Protein AF-A0A8J7AAC5-F1 (afdb_monomer_lite)

Radius of gyration: 17.21 Å; chains: 1; bounding box: 39×23×52 Å

Structure (mmCIF, N/CA/C/O backbone):
data_AF-A0A8J7AAC5-F1
#
_entry.id   AF-A0A8J7AAC5-F1
#
loop_
_atom_site.group_PDB
_atom_site.id
_atom_site.type_symbol
_atom_site.label_atom_id
_atom_site.label_alt_id
_atom_site.label_comp_id
_atom_site.label_asym_id
_atom_site.label_entity_id
_atom_site.label_seq_id
_atom_site.pdbx_PDB_ins_code
_atom_site.Cartn_x
_atom_site.Cartn_y
_atom_site.Cartn_z
_atom_site.occupancy
_atom_site.B_iso_or_equiv
_atom_site.auth_seq_id
_atom_site.auth_comp_id
_atom_site.auth_asym_id
_atom_site.auth_atom_id
_atom_site.pdbx_PDB_model_num
ATOM 1 N N . MET A 1 1 ? -6.650 1.865 26.394 1.00 72.94 1 MET A N 1
ATOM 2 C CA . MET A 1 1 ? -6.448 1.028 25.189 1.00 72.94 1 MET A CA 1
ATOM 3 C C . MET A 1 1 ? -5.475 -0.089 25.522 1.00 72.94 1 MET A C 1
ATOM 5 O O . MET A 1 1 ? -4.459 0.211 26.142 1.00 72.94 1 MET A O 1
ATOM 9 N N . ASN A 1 2 ? -5.806 -1.345 25.215 1.00 87.25 2 ASN A N 1
ATOM 10 C CA . ASN A 1 2 ? -5.017 -2.492 25.674 1.00 87.25 2 ASN A CA 1
ATOM 11 C C . ASN A 1 2 ? -3.668 -2.610 24.933 1.00 87.25 2 ASN A C 1
ATOM 13 O O . ASN A 1 2 ? -3.498 -2.073 23.837 1.00 87.25 2 ASN A O 1
ATOM 17 N N . LEU A 1 3 ? -2.702 -3.297 25.551 1.00 92.62 3 LEU A N 1
ATOM 18 C CA . LEU A 1 3 ? -1.351 -3.484 25.002 1.00 92.62 3 LEU A CA 1
ATOM 19 C C . LEU A 1 3 ? -1.383 -4.143 23.614 1.00 92.62 3 LEU A C 1
ATOM 21 O O . LEU A 1 3 ? -0.688 -3.710 22.701 1.00 92.62 3 LEU A O 1
ATOM 25 N N . TRP A 1 4 ? -2.259 -5.135 23.442 1.00 93.75 4 TRP A N 1
ATOM 26 C CA . TRP A 1 4 ? -2.417 -5.880 22.196 1.00 93.75 4 TRP A CA 1
ATOM 27 C C . TRP A 1 4 ? -2.869 -5.011 21.022 1.00 93.75 4 TRP A C 1
ATOM 29 O O . TRP A 1 4 ? -2.310 -5.129 19.940 1.00 93.75 4 TRP A O 1
ATOM 39 N N . PHE A 1 5 ? -3.843 -4.116 21.213 1.00 96.12 5 PHE A N 1
ATOM 40 C CA . PHE A 1 5 ? -4.237 -3.175 20.163 1.00 96.12 5 PHE A CA 1
ATOM 41 C C . PHE A 1 5 ? -3.076 -2.259 19.782 1.00 96.12 5 PHE A C 1
ATOM 43 O O . PHE A 1 5 ? -2.830 -2.059 18.598 1.00 96.12 5 PHE A O 1
ATOM 50 N N . ARG A 1 6 ? -2.339 -1.729 20.771 1.00 96.25 6 ARG A N 1
ATOM 51 C CA . ARG A 1 6 ? -1.196 -0.846 20.500 1.00 96.25 6 ARG A CA 1
ATOM 52 C C . ARG A 1 6 ? -0.125 -1.551 19.676 1.00 96.25 6 ARG A C 1
ATOM 54 O O . ARG A 1 6 ? 0.385 -0.935 18.753 1.00 96.25 6 ARG A O 1
ATOM 61 N N . LEU A 1 7 ? 0.177 -2.819 19.965 1.00 97.75 7 LEU A N 1
ATOM 62 C CA . LEU A 1 7 ? 1.128 -3.613 19.181 1.00 97.75 7 LEU A CA 1
ATOM 63 C C . LEU A 1 7 ? 0.712 -3.678 17.706 1.00 97.75 7 LEU A C 1
ATOM 65 O O . LEU A 1 7 ? 1.496 -3.314 16.832 1.00 97.75 7 LEU A O 1
ATOM 69 N N . TRP A 1 8 ? -0.531 -4.078 17.430 1.00 97.94 8 TRP A N 1
ATOM 70 C CA . TRP A 1 8 ? -1.037 -4.160 16.056 1.00 97.94 8 TRP A CA 1
ATOM 71 C C . TRP A 1 8 ? -1.109 -2.798 15.366 1.00 97.94 8 TRP A C 1
ATOM 73 O O . TRP A 1 8 ? -0.822 -2.681 14.178 1.00 97.94 8 TRP A O 1
ATOM 83 N N . TRP A 1 9 ? -1.464 -1.754 16.109 1.00 98.25 9 TRP A N 1
ATOM 84 C CA . TRP A 1 9 ? -1.503 -0.397 15.585 1.00 98.25 9 TRP A CA 1
ATOM 85 C C . TRP A 1 9 ? -0.103 0.129 15.239 1.00 98.25 9 TRP A C 1
ATOM 87 O O . TRP A 1 9 ? 0.087 0.647 14.143 1.00 98.25 9 TRP A O 1
ATOM 97 N N . TYR A 1 10 ? 0.895 -0.056 16.112 1.00 98.31 10 TYR A N 1
ATOM 98 C CA . TYR A 1 10 ? 2.284 0.312 15.814 1.00 98.31 10 TYR A CA 1
ATOM 99 C C . TYR A 1 10 ? 2.814 -0.448 14.603 1.00 98.31 10 TYR A C 1
ATOM 101 O O . TYR A 1 10 ? 3.475 0.152 13.761 1.00 98.31 10 TYR A O 1
ATOM 109 N N . TRP A 1 11 ? 2.482 -1.736 14.480 1.00 98.56 11 TRP A N 1
ATOM 110 C CA . TRP A 1 11 ? 2.797 -2.512 13.284 1.00 98.56 11 TRP A CA 1
ATOM 111 C C . TRP A 1 11 ? 2.227 -1.838 12.031 1.00 98.56 11 TRP A C 1
ATOM 113 O O . TRP A 1 11 ? 2.974 -1.576 11.092 1.00 98.56 11 TRP A O 1
ATOM 123 N N . LEU A 1 12 ? 0.930 -1.509 12.014 1.00 98.50 12 LEU A N 1
ATOM 124 C CA . LEU A 1 12 ? 0.297 -0.840 10.870 1.00 98.50 12 LEU A CA 1
ATOM 125 C C . LEU A 1 12 ? 0.955 0.499 10.535 1.00 98.50 12 LEU A C 1
ATOM 127 O O . LEU A 1 12 ? 1.171 0.793 9.360 1.00 98.50 12 LEU A O 1
ATOM 131 N N . VAL A 1 13 ? 1.305 1.293 11.548 1.00 98.56 13 VAL A N 1
ATOM 132 C CA . VAL A 1 13 ? 2.020 2.561 11.353 1.00 98.56 13 VAL A CA 1
ATOM 133 C C . VAL A 1 13 ? 3.390 2.316 10.723 1.00 98.56 13 VAL A C 1
ATOM 135 O O . VAL A 1 13 ? 3.708 2.953 9.723 1.00 98.56 13 VAL A O 1
ATOM 138 N N . ILE A 1 14 ? 4.177 1.370 11.246 1.00 98.56 14 ILE A N 1
ATOM 139 C CA . ILE A 1 14 ? 5.508 1.035 10.715 1.00 98.56 14 ILE A CA 1
ATOM 140 C C . ILE A 1 14 ? 5.410 0.571 9.260 1.00 98.56 14 ILE A C 1
ATOM 142 O O . ILE A 1 14 ? 6.150 1.070 8.414 1.00 98.56 14 ILE A O 1
ATOM 146 N N . VAL A 1 15 ? 4.477 -0.333 8.953 1.00 98.31 15 VAL A N 1
ATOM 147 C CA . VAL A 1 15 ? 4.266 -0.832 7.586 1.00 98.31 15 VAL A CA 1
ATOM 148 C C . VAL A 1 15 ? 3.864 0.305 6.652 1.00 98.31 15 VAL A C 1
ATOM 150 O O . VAL A 1 15 ? 4.444 0.445 5.578 1.00 98.31 15 VAL A O 1
ATOM 153 N N . THR A 1 16 ? 2.935 1.166 7.068 1.00 98.56 16 THR A N 1
ATOM 154 C CA . THR A 1 16 ? 2.482 2.289 6.233 1.00 98.56 16 THR A CA 1
ATOM 155 C C . THR A 1 16 ? 3.598 3.316 6.020 1.00 98.56 16 THR A C 1
ATOM 157 O O . THR A 1 16 ? 3.779 3.795 4.904 1.00 98.56 16 THR A O 1
ATOM 160 N N . CYS A 1 17 ? 4.412 3.605 7.040 1.00 98.44 17 CYS A N 1
ATOM 161 C CA . CYS A 1 17 ? 5.618 4.423 6.889 1.00 98.44 17 CYS A CA 1
ATOM 162 C C . CYS A 1 17 ? 6.628 3.782 5.926 1.00 98.44 17 CYS A C 1
ATOM 164 O O . CYS A 1 17 ? 7.199 4.484 5.093 1.00 98.44 17 CYS A O 1
ATOM 166 N N . GLY A 1 18 ? 6.819 2.462 5.997 1.00 98.25 18 GLY A N 1
ATOM 167 C CA . GLY A 1 18 ? 7.657 1.714 5.060 1.00 98.25 18 GLY A CA 1
ATOM 168 C C . GLY A 1 18 ? 7.173 1.846 3.615 1.00 98.25 18 GLY A C 1
ATOM 169 O O . GLY A 1 18 ? 7.974 2.139 2.730 1.00 98.25 18 GLY A O 1
ATOM 170 N N . VAL A 1 19 ? 5.860 1.732 3.382 1.00 97.69 19 VAL A N 1
ATOM 171 C CA . VAL A 1 19 ? 5.246 1.983 2.066 1.00 97.69 19 VAL A CA 1
ATOM 172 C C . VAL A 1 19 ? 5.495 3.419 1.613 1.00 97.69 19 VAL A C 1
ATOM 174 O O . VAL A 1 19 ? 5.887 3.624 0.468 1.00 97.69 19 VAL A O 1
ATOM 177 N N . THR A 1 20 ? 5.334 4.414 2.490 1.00 98.25 20 THR A N 1
ATOM 178 C CA . THR A 1 20 ? 5.626 5.818 2.155 1.00 98.25 20 THR A CA 1
ATOM 179 C C . THR A 1 20 ? 7.082 6.001 1.726 1.00 98.25 20 THR A C 1
ATOM 181 O O . THR A 1 20 ? 7.339 6.628 0.703 1.00 98.25 20 THR A O 1
ATOM 184 N N . ILE A 1 21 ? 8.040 5.421 2.455 1.00 98.25 21 ILE A N 1
ATOM 185 C CA . ILE A 1 21 ? 9.472 5.497 2.122 1.00 98.25 21 ILE A CA 1
ATOM 186 C C . ILE A 1 21 ? 9.759 4.811 0.781 1.00 98.25 21 ILE A C 1
ATOM 188 O O . ILE A 1 21 ? 10.450 5.381 -0.067 1.00 98.25 21 ILE A O 1
ATOM 192 N N . PHE A 1 22 ? 9.199 3.620 0.558 1.00 97.25 22 PHE A N 1
ATOM 193 C CA . PHE A 1 22 ? 9.310 2.916 -0.720 1.00 97.25 22 PHE A CA 1
ATOM 194 C C . PHE A 1 22 ? 8.761 3.769 -1.874 1.00 97.25 22 PHE A C 1
ATOM 196 O O . PHE A 1 22 ? 9.429 3.957 -2.887 1.00 97.25 22 PHE A O 1
ATOM 203 N N . SER A 1 23 ? 7.600 4.389 -1.673 1.00 97.25 23 SER A N 1
ATOM 204 C CA . SER A 1 23 ? 6.932 5.243 -2.662 1.00 97.25 23 SER A CA 1
ATOM 205 C C . SER A 1 23 ? 7.725 6.514 -2.977 1.00 97.25 23 SER A C 1
ATOM 207 O O . SER A 1 23 ? 7.860 6.893 -4.136 1.00 97.25 23 SER A O 1
ATOM 209 N N . ILE A 1 24 ? 8.314 7.154 -1.961 1.00 98.06 24 ILE A N 1
ATOM 210 C CA . ILE A 1 24 ? 9.235 8.285 -2.151 1.00 98.06 24 ILE A CA 1
ATOM 211 C C . ILE A 1 24 ? 10.471 7.839 -2.939 1.00 98.06 24 ILE A C 1
ATOM 213 O O . ILE A 1 24 ? 10.956 8.581 -3.790 1.00 98.06 24 ILE A O 1
ATOM 217 N N . SER A 1 25 ? 10.966 6.624 -2.701 1.00 97.69 25 SER A N 1
ATOM 218 C CA . SER A 1 25 ? 12.135 6.099 -3.413 1.00 97.69 25 SER A CA 1
ATOM 219 C C . SER A 1 25 ? 11.869 5.932 -4.913 1.00 97.69 25 SER A C 1
ATOM 221 O O . SER A 1 25 ? 12.764 6.212 -5.707 1.00 97.69 25 SER A O 1
ATOM 223 N N . LEU A 1 26 ? 10.639 5.582 -5.315 1.00 96.12 26 LEU A N 1
ATOM 224 C CA . LEU A 1 26 ? 10.210 5.581 -6.726 1.00 96.12 26 LEU A CA 1
ATOM 225 C C . LEU A 1 26 ? 10.326 6.960 -7.386 1.00 96.12 26 LEU A C 1
ATOM 227 O O . LEU A 1 26 ? 10.607 7.046 -8.579 1.00 96.12 26 LEU A O 1
ATOM 231 N N . LEU A 1 27 ? 10.136 8.029 -6.610 1.00 93.69 27 LEU A N 1
ATOM 232 C CA . LEU A 1 27 ? 10.194 9.406 -7.091 1.00 93.69 27 LEU A CA 1
ATOM 233 C C . LEU A 1 27 ? 11.627 9.950 -7.135 1.00 93.69 27 LEU A C 1
ATOM 235 O O . LEU A 1 27 ? 12.015 10.572 -8.121 1.00 93.69 27 LEU A O 1
ATOM 239 N N . ILE A 1 28 ? 12.402 9.749 -6.064 1.00 95.31 28 ILE A N 1
ATOM 240 C CA . ILE A 1 28 ? 13.702 10.419 -5.887 1.00 95.31 28 ILE A CA 1
ATOM 241 C C . ILE A 1 28 ? 14.900 9.551 -6.295 1.00 95.31 28 ILE A C 1
ATOM 243 O O . ILE A 1 28 ? 15.973 10.094 -6.542 1.00 95.31 28 ILE A O 1
ATOM 247 N N . LEU A 1 29 ? 14.733 8.224 -6.383 1.00 94.94 29 LEU A N 1
ATOM 248 C CA . LEU A 1 29 ? 15.769 7.264 -6.798 1.00 94.94 29 LEU A CA 1
ATOM 249 C C . LEU A 1 29 ? 15.314 6.402 -8.001 1.00 94.94 29 LEU A C 1
ATOM 251 O O . LEU A 1 29 ? 15.400 5.170 -7.936 1.00 94.94 29 LEU A O 1
ATOM 255 N N . PRO A 1 30 ? 14.836 6.997 -9.113 1.00 89.75 30 PRO A N 1
ATOM 256 C CA . PRO A 1 30 ? 14.218 6.243 -10.206 1.00 89.75 30 PRO A CA 1
ATOM 257 C C . PRO A 1 30 ? 15.171 5.233 -10.864 1.00 89.75 30 PRO A C 1
ATOM 259 O O . PRO A 1 30 ? 14.744 4.132 -11.205 1.00 89.75 30 PRO A O 1
ATOM 262 N N . ASP A 1 31 ? 16.463 5.556 -10.985 1.00 90.19 31 ASP A N 1
ATOM 263 C CA . ASP A 1 31 ? 17.473 4.653 -11.558 1.00 90.19 31 ASP A CA 1
ATOM 264 C C . ASP A 1 31 ? 17.655 3.393 -10.711 1.00 90.19 31 ASP A C 1
ATOM 266 O O . ASP A 1 31 ? 17.634 2.270 -11.215 1.00 90.19 31 ASP A O 1
ATOM 270 N N . PHE A 1 32 ? 17.785 3.579 -9.397 1.00 92.25 32 PHE A N 1
ATOM 271 C CA . PHE A 1 32 ? 17.928 2.480 -8.452 1.00 92.25 32 PHE A CA 1
ATOM 272 C C . PHE A 1 32 ? 16.673 1.602 -8.433 1.00 92.25 32 PHE A C 1
ATOM 274 O O . PHE A 1 32 ? 16.771 0.375 -8.462 1.00 92.25 32 PHE A O 1
ATOM 281 N N . MET A 1 33 ? 15.492 2.220 -8.453 1.00 94.25 33 MET A N 1
ATOM 282 C CA . MET A 1 33 ? 14.218 1.501 -8.503 1.00 94.25 33 MET A CA 1
ATOM 283 C C . MET A 1 33 ? 14.067 0.713 -9.805 1.00 94.25 33 MET A C 1
ATOM 285 O O . MET A 1 33 ? 13.591 -0.419 -9.786 1.00 94.25 33 MET A O 1
ATOM 289 N N . GLN A 1 34 ? 14.550 1.238 -10.929 1.00 90.12 34 GLN A N 1
ATOM 290 C CA . GLN A 1 34 ? 14.617 0.471 -12.170 1.00 90.12 34 GLN A CA 1
ATOM 291 C C . GLN A 1 34 ? 15.541 -0.731 -12.084 1.00 90.12 34 GLN A C 1
ATOM 293 O O . GLN A 1 34 ? 15.153 -1.803 -12.532 1.00 90.12 34 GLN A O 1
ATOM 298 N N . LEU A 1 35 ? 16.730 -0.595 -11.498 1.00 91.44 35 LEU A N 1
ATOM 299 C CA . LEU A 1 35 ? 17.619 -1.743 -11.298 1.00 91.44 35 LEU A CA 1
ATOM 300 C C . LEU A 1 35 ? 16.957 -2.811 -10.419 1.00 91.44 35 LEU A C 1
ATOM 302 O O . LEU A 1 35 ? 17.024 -3.996 -10.747 1.00 91.44 35 LEU A O 1
ATOM 306 N N . PHE A 1 36 ? 16.279 -2.384 -9.351 1.00 92.62 36 PHE A N 1
ATOM 307 C CA . PHE A 1 36 ? 15.516 -3.258 -8.463 1.00 92.62 36 PHE A CA 1
ATOM 308 C C . PHE A 1 36 ? 14.409 -4.013 -9.214 1.00 92.62 36 PHE A C 1
ATOM 310 O O . PHE A 1 36 ? 14.387 -5.246 -9.198 1.00 92.62 36 PHE A O 1
ATOM 317 N N . PHE A 1 37 ? 13.531 -3.304 -9.928 1.00 92.19 37 PHE A N 1
ATOM 318 C CA . PHE A 1 37 ? 12.446 -3.939 -10.680 1.00 92.19 37 PHE A CA 1
ATOM 319 C C . PHE A 1 37 ? 12.955 -4.784 -11.843 1.00 92.19 37 PHE A C 1
ATOM 321 O O . PHE A 1 37 ? 12.401 -5.848 -12.096 1.00 92.19 37 PHE A O 1
ATOM 328 N N . ASN A 1 38 ? 14.030 -4.376 -12.515 1.00 92.31 38 ASN A N 1
ATOM 329 C CA . ASN A 1 38 ? 14.626 -5.172 -13.580 1.00 92.31 38 ASN A CA 1
ATOM 330 C C . ASN A 1 38 ? 15.136 -6.516 -13.045 1.00 92.31 38 ASN A C 1
ATOM 332 O O . ASN A 1 38 ? 14.841 -7.571 -13.609 1.00 92.31 38 ASN A O 1
ATOM 336 N N . ALA A 1 39 ? 15.844 -6.487 -11.913 1.00 92.38 39 ALA A N 1
ATOM 337 C CA . ALA A 1 39 ? 16.300 -7.697 -11.243 1.00 92.38 39 ALA A CA 1
ATOM 338 C C . ALA A 1 39 ? 15.124 -8.581 -10.795 1.00 92.38 39 ALA A C 1
ATOM 340 O O . ALA A 1 39 ? 15.178 -9.795 -10.965 1.00 92.38 39 ALA A O 1
ATOM 341 N N . MET A 1 40 ? 14.049 -7.989 -10.273 1.00 93.31 40 MET A N 1
ATOM 342 C CA . MET A 1 40 ? 12.878 -8.735 -9.804 1.00 93.31 40 MET A CA 1
ATOM 343 C C . MET A 1 40 ? 12.065 -9.359 -10.950 1.00 93.31 40 MET A C 1
ATOM 345 O O . MET A 1 40 ? 11.692 -10.528 -10.877 1.00 93.31 40 MET A O 1
ATOM 349 N N . LEU A 1 41 ? 11.775 -8.585 -11.996 1.00 91.19 41 LEU A N 1
ATOM 350 C CA . LEU A 1 41 ? 10.856 -8.973 -13.070 1.00 91.19 41 LEU A CA 1
ATOM 351 C C . LEU A 1 41 ? 11.540 -9.796 -14.165 1.00 91.19 41 LEU A C 1
ATOM 353 O O . LEU A 1 41 ? 10.937 -10.725 -14.695 1.00 91.19 41 LEU A O 1
ATOM 357 N N . PHE A 1 42 ? 12.797 -9.479 -14.487 1.00 90.19 42 PHE A N 1
ATOM 358 C CA . PHE A 1 42 ? 13.540 -10.102 -15.590 1.00 90.19 42 PHE A CA 1
ATOM 359 C C . PHE A 1 42 ? 14.723 -10.952 -15.123 1.00 90.19 42 PHE A C 1
ATOM 361 O O . PHE A 1 42 ? 15.470 -11.459 -15.956 1.00 90.19 42 PHE A O 1
ATOM 368 N N . SER A 1 43 ? 14.946 -11.072 -13.808 1.00 88.12 43 SER A N 1
ATOM 369 C CA . SER A 1 43 ? 16.128 -11.749 -13.251 1.00 88.12 43 SER A CA 1
ATOM 370 C C . SER A 1 43 ? 17.458 -11.173 -13.767 1.00 88.12 43 SER A C 1
ATOM 372 O O . SER A 1 43 ? 18.480 -11.854 -13.771 1.00 88.12 43 SER A O 1
ATOM 374 N N . SER A 1 44 ? 17.456 -9.905 -14.199 1.00 86.50 44 SER A N 1
ATOM 375 C CA . SER A 1 44 ? 18.623 -9.204 -14.736 1.00 86.50 44 SER A CA 1
ATOM 376 C C . SER A 1 44 ? 18.515 -7.709 -14.468 1.00 86.50 44 SER A C 1
ATOM 378 O O . SER A 1 44 ? 17.587 -7.056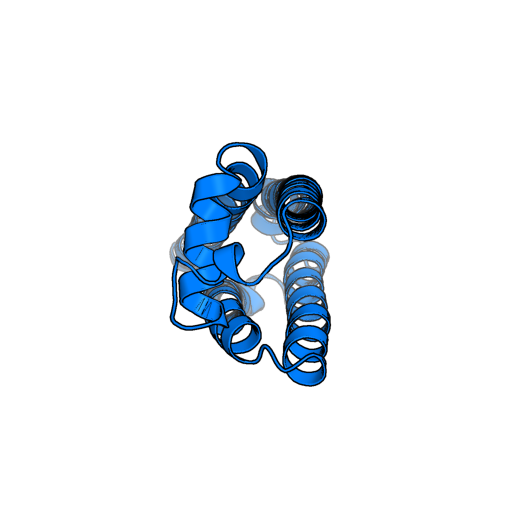 -14.935 1.00 86.50 44 SER A O 1
ATOM 380 N N . SER A 1 45 ? 19.498 -7.127 -13.778 1.00 77.12 45 SER A N 1
ATOM 381 C CA . SER A 1 45 ? 19.570 -5.671 -13.564 1.00 77.12 45 SER A CA 1
ATOM 382 C C . SER A 1 45 ? 19.805 -4.892 -14.869 1.00 77.12 45 SER A C 1
ATOM 384 O O . SER A 1 45 ? 19.452 -3.713 -14.974 1.00 77.12 45 SER A O 1
ATOM 386 N N . GLN A 1 46 ? 20.340 -5.567 -15.890 1.00 78.56 46 GLN A N 1
ATOM 387 C CA . GLN A 1 46 ? 20.649 -5.003 -17.201 1.00 78.56 46 GLN A CA 1
ATOM 388 C C . GLN A 1 46 ? 19.527 -5.172 -18.230 1.00 78.56 46 GLN A C 1
ATOM 390 O O . GLN A 1 46 ? 19.741 -4.836 -19.386 1.00 78.56 46 GLN A O 1
ATOM 395 N N . ALA A 1 47 ? 18.326 -5.625 -17.848 1.00 76.69 47 ALA A N 1
ATOM 396 C CA . ALA A 1 47 ? 17.197 -5.747 -18.783 1.00 76.69 47 ALA A CA 1
ATOM 397 C C . ALA A 1 47 ? 16.901 -4.440 -19.553 1.00 76.69 47 ALA A C 1
ATOM 399 O O . ALA A 1 47 ? 16.446 -4.468 -20.692 1.00 76.69 47 ALA A O 1
ATOM 400 N N . HIS A 1 48 ? 17.255 -3.292 -18.966 1.00 69.88 48 HIS A N 1
ATOM 401 C CA . HIS A 1 48 ? 17.176 -1.990 -19.615 1.00 69.88 48 HIS A CA 1
ATOM 402 C C . HIS A 1 48 ? 17.960 -1.854 -20.921 1.00 69.88 48 HIS A C 1
ATOM 404 O O . HIS A 1 48 ? 17.528 -1.091 -21.772 1.00 69.88 48 HIS A O 1
ATOM 410 N N . THR A 1 49 ? 19.050 -2.598 -21.120 1.00 70.69 49 THR A N 1
ATOM 411 C CA . THR A 1 49 ? 19.825 -2.562 -22.375 1.00 70.69 49 THR A CA 1
ATOM 412 C C . THR A 1 49 ? 19.064 -3.179 -23.549 1.00 70.69 49 THR A C 1
ATOM 414 O O . THR A 1 49 ? 19.416 -2.959 -24.704 1.00 70.69 49 THR A O 1
ATOM 417 N N . THR A 1 50 ? 18.006 -3.943 -23.258 1.00 77.06 50 THR A N 1
ATOM 418 C CA . THR A 1 50 ? 17.091 -4.503 -24.260 1.00 77.06 50 THR A CA 1
ATOM 419 C C . THR A 1 50 ? 15.958 -3.528 -24.596 1.00 77.06 50 THR A C 1
ATOM 421 O O . THR A 1 50 ? 15.353 -3.620 -25.663 1.00 77.06 50 THR A O 1
ATOM 424 N N . PHE A 1 51 ? 15.668 -2.571 -23.709 1.00 76.81 51 PHE A N 1
ATOM 425 C CA . PHE A 1 51 ? 14.706 -1.506 -23.970 1.00 76.81 51 PHE A CA 1
ATOM 426 C C . PHE A 1 51 ? 15.404 -0.366 -24.719 1.00 76.81 51 PHE A C 1
ATOM 428 O O . PHE A 1 51 ? 16.497 0.053 -24.358 1.00 76.81 51 PHE A O 1
ATOM 435 N N . GLY A 1 52 ? 14.771 0.177 -25.760 1.00 84.81 52 GLY A N 1
ATOM 436 C CA . GLY A 1 52 ? 15.262 1.418 -26.361 1.00 84.81 52 GLY A CA 1
ATOM 437 C C . GLY A 1 52 ? 15.245 2.569 -25.344 1.00 84.81 52 GLY A C 1
ATOM 438 O O . GLY A 1 52 ? 14.375 2.611 -24.472 1.00 84.81 52 GLY A O 1
ATOM 439 N N . GLU A 1 53 ? 16.155 3.537 -25.490 1.00 87.06 53 GLU A N 1
ATOM 440 C CA . GLU A 1 53 ? 16.318 4.696 -24.584 1.00 87.06 53 GLU A CA 1
ATOM 441 C C . GLU A 1 53 ? 15.006 5.439 -24.272 1.00 87.06 53 GLU A C 1
ATOM 443 O O . GLU A 1 53 ? 14.756 5.870 -23.142 1.00 87.06 53 GLU A O 1
ATOM 448 N N . ILE A 1 54 ? 14.121 5.547 -25.269 1.00 91.19 54 ILE A N 1
ATOM 449 C CA . ILE A 1 54 ? 12.808 6.191 -25.126 1.00 91.19 54 ILE A CA 1
ATOM 450 C C . ILE A 1 54 ? 11.922 5.410 -24.146 1.00 91.19 54 ILE A C 1
ATOM 452 O O . ILE A 1 54 ? 11.338 6.000 -23.238 1.00 91.19 54 ILE A O 1
ATOM 456 N N . ALA A 1 55 ? 11.836 4.085 -24.298 1.00 90.50 55 ALA A N 1
ATOM 457 C CA . ALA A 1 55 ? 11.038 3.237 -23.415 1.00 90.50 55 ALA A CA 1
ATOM 458 C C . ALA A 1 55 ? 11.608 3.243 -21.992 1.00 90.50 55 ALA A C 1
ATOM 460 O O . ALA A 1 55 ? 10.863 3.369 -21.022 1.00 90.50 55 ALA A O 1
ATOM 461 N N . TYR A 1 56 ? 12.934 3.186 -21.873 1.00 87.00 56 TYR A N 1
ATOM 462 C CA . TYR A 1 56 ? 13.628 3.247 -20.593 1.00 87.00 56 TYR A CA 1
ATOM 463 C C . TYR A 1 56 ? 13.332 4.546 -19.828 1.00 87.00 56 TYR A C 1
ATOM 465 O O . TYR A 1 56 ? 12.975 4.505 -18.647 1.00 87.00 56 TYR A O 1
ATOM 473 N N . SER A 1 57 ? 13.397 5.689 -20.513 1.00 90.44 57 SER A N 1
ATOM 474 C CA . SER A 1 57 ? 13.067 6.999 -19.940 1.00 90.44 57 SER A CA 1
ATOM 475 C C . SER A 1 57 ? 11.587 7.114 -19.569 1.00 90.44 57 SER A C 1
ATOM 477 O O . SER A 1 57 ? 11.246 7.635 -18.506 1.00 90.44 57 SER A O 1
ATOM 479 N N . TYR A 1 58 ? 10.697 6.579 -20.409 1.00 92.75 58 TYR A N 1
ATOM 480 C CA . TYR A 1 58 ? 9.261 6.578 -20.141 1.00 92.75 58 TYR A CA 1
ATOM 481 C C . TYR A 1 58 ? 8.899 5.737 -18.907 1.00 92.75 58 TYR A C 1
ATOM 483 O O . TYR A 1 58 ? 8.108 6.180 -18.077 1.00 92.75 58 TYR A O 1
ATOM 491 N N . ILE A 1 59 ? 9.530 4.574 -18.714 1.00 91.00 59 ILE A N 1
ATOM 492 C CA . ILE A 1 59 ? 9.327 3.743 -17.516 1.00 91.00 59 ILE A CA 1
ATOM 493 C C . ILE A 1 59 ? 9.762 4.488 -16.244 1.00 91.00 59 ILE A C 1
ATOM 495 O O . ILE A 1 59 ? 9.0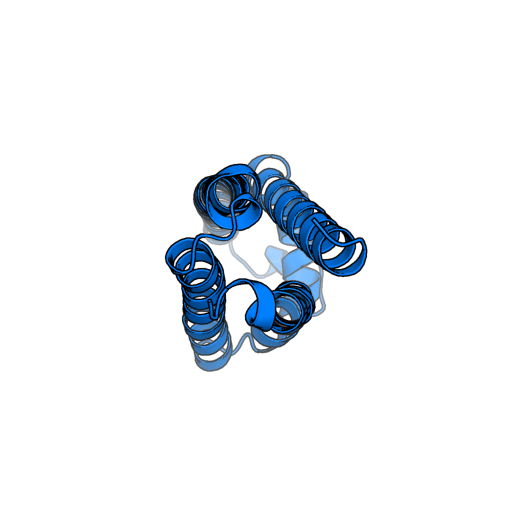32 4.462 -15.254 1.00 91.00 59 ILE A O 1
ATOM 499 N N . LYS A 1 60 ? 10.900 5.202 -16.261 1.00 91.12 60 LYS A N 1
ATOM 500 C CA . LYS A 1 60 ? 11.321 6.034 -15.111 1.00 91.12 60 LYS A CA 1
ATOM 501 C C . LYS A 1 60 ? 10.279 7.089 -14.769 1.00 91.12 60 LYS A C 1
ATOM 503 O O . LYS A 1 60 ? 9.943 7.278 -13.602 1.00 91.12 60 LYS A O 1
ATOM 508 N N . PHE A 1 61 ? 9.759 7.763 -15.790 1.00 94.06 61 PHE A N 1
ATOM 509 C CA . PHE A 1 61 ? 8.702 8.750 -15.616 1.00 94.06 61 PHE A CA 1
ATOM 510 C C . PHE A 1 61 ? 7.441 8.129 -14.991 1.00 94.06 61 PHE A C 1
ATOM 512 O O . PHE A 1 61 ? 6.892 8.688 -14.040 1.00 94.06 61 PHE A O 1
ATOM 519 N N . LEU A 1 62 ? 7.027 6.942 -15.451 1.00 94.62 62 LEU A N 1
ATOM 520 C CA . LEU A 1 62 ? 5.897 6.211 -14.871 1.00 94.62 62 LEU A CA 1
ATOM 521 C C . LEU A 1 62 ? 6.136 5.799 -13.413 1.00 94.62 62 LEU A C 1
ATOM 523 O O . LEU A 1 62 ? 5.209 5.890 -12.610 1.00 94.62 62 LEU A O 1
ATOM 527 N N . TYR A 1 63 ? 7.358 5.411 -13.036 1.00 93.81 63 TYR A N 1
ATOM 528 C CA . TYR A 1 63 ? 7.696 5.154 -11.631 1.00 93.81 63 TYR A CA 1
ATOM 529 C C . TYR A 1 63 ? 7.568 6.406 -10.767 1.00 93.81 63 TYR A C 1
ATOM 531 O O . TYR A 1 63 ? 7.031 6.317 -9.667 1.00 93.81 63 TYR A O 1
ATOM 539 N N . GLY A 1 64 ? 7.968 7.574 -11.275 1.00 95.75 64 GLY A N 1
ATOM 540 C CA . GLY A 1 64 ? 7.759 8.841 -10.573 1.00 95.75 64 GLY A CA 1
ATOM 541 C C . GLY A 1 64 ? 6.277 9.138 -10.319 1.00 95.75 64 GLY A C 1
ATOM 542 O O . GLY A 1 64 ? 5.899 9.488 -9.199 1.00 95.75 64 GLY A O 1
ATOM 543 N N . ILE A 1 65 ? 5.419 8.933 -11.326 1.00 96.69 65 ILE A N 1
ATOM 544 C CA . ILE A 1 65 ? 3.960 9.085 -11.179 1.00 96.69 65 ILE A CA 1
ATOM 545 C C . ILE A 1 65 ? 3.408 8.081 -10.162 1.00 96.69 65 ILE A C 1
ATOM 547 O O . ILE A 1 65 ? 2.663 8.469 -9.260 1.00 96.69 65 ILE A O 1
ATOM 551 N N . LEU A 1 66 ? 3.784 6.805 -10.284 1.00 95.94 66 LEU A N 1
ATOM 552 C CA . LEU A 1 66 ? 3.344 5.750 -9.374 1.00 95.94 66 LEU A CA 1
ATOM 553 C C . LEU A 1 66 ? 3.759 6.065 -7.933 1.00 95.94 66 LEU A C 1
ATOM 555 O O . LEU A 1 66 ? 2.927 6.009 -7.031 1.00 95.94 66 LEU A O 1
ATOM 559 N N . GLY A 1 67 ? 5.010 6.478 -7.731 1.00 97.00 67 GLY A N 1
ATOM 560 C CA . GLY A 1 67 ? 5.530 6.922 -6.444 1.00 97.00 67 GLY A CA 1
ATOM 561 C C . GLY A 1 67 ? 4.705 8.056 -5.848 1.00 97.00 67 GLY A C 1
ATOM 562 O O . GLY A 1 67 ? 4.273 7.957 -4.703 1.00 97.00 67 GLY A O 1
ATOM 563 N N . ALA A 1 68 ? 4.404 9.100 -6.625 1.00 98.06 68 ALA A N 1
ATOM 564 C CA . ALA A 1 68 ? 3.589 10.222 -6.158 1.00 98.06 68 ALA A CA 1
ATOM 565 C C . ALA A 1 68 ? 2.172 9.791 -5.731 1.00 98.06 68 ALA A C 1
ATOM 567 O O . ALA A 1 68 ? 1.697 10.195 -4.665 1.00 98.06 68 ALA A O 1
ATOM 568 N N . VAL A 1 69 ? 1.514 8.934 -6.521 1.00 98.00 69 VAL A N 1
ATOM 569 C CA . VAL A 1 69 ? 0.189 8.381 -6.186 1.00 98.00 69 VAL A CA 1
ATOM 570 C C . VAL A 1 69 ? 0.259 7.534 -4.915 1.00 98.00 69 VAL A C 1
ATOM 572 O O . VAL A 1 69 ? -0.572 7.700 -4.019 1.00 98.00 69 VAL A O 1
ATOM 575 N N . MET A 1 70 ? 1.268 6.668 -4.799 1.00 97.81 70 MET A N 1
ATOM 576 C CA . MET A 1 70 ? 1.438 5.806 -3.632 1.00 97.81 70 MET A CA 1
ATOM 577 C C . MET A 1 70 ? 1.770 6.599 -2.363 1.00 97.81 70 MET A C 1
ATOM 579 O O . MET A 1 70 ? 1.252 6.252 -1.306 1.00 97.81 70 MET A O 1
ATOM 583 N N . VAL A 1 71 ? 2.541 7.692 -2.453 1.00 98.62 71 VAL A N 1
ATOM 584 C CA . VAL A 1 71 ? 2.763 8.615 -1.324 1.00 98.62 71 VAL A CA 1
ATOM 585 C C . VAL A 1 71 ? 1.447 9.250 -0.879 1.00 98.62 71 VAL A C 1
ATOM 587 O O . VAL A 1 71 ? 1.144 9.261 0.312 1.00 98.62 71 VAL A O 1
ATOM 590 N N . GLY A 1 72 ? 0.634 9.757 -1.812 1.00 98.50 72 GLY A N 1
ATOM 591 C CA . GLY A 1 72 ? -0.673 10.334 -1.477 1.00 98.50 72 GLY A CA 1
ATOM 592 C C . GLY A 1 72 ? -1.604 9.323 -0.796 1.00 98.50 72 GLY A C 1
ATOM 593 O O . GLY A 1 72 ? -2.249 9.629 0.214 1.00 98.50 72 GLY A O 1
ATOM 594 N N . TRP A 1 73 ? -1.625 8.092 -1.310 1.00 98.38 73 TRP A N 1
ATOM 595 C CA . TRP A 1 73 ? -2.371 6.981 -0.727 1.00 98.38 73 TRP A CA 1
ATOM 596 C C . TRP A 1 73 ? -1.863 6.611 0.674 1.00 98.38 73 TRP A C 1
ATOM 598 O O . TRP A 1 73 ? -2.650 6.592 1.622 1.00 98.38 73 TRP A O 1
ATOM 608 N N . SER A 1 74 ? -0.559 6.388 0.851 1.00 98.31 74 SER A N 1
ATOM 609 C CA . SER A 1 74 ? 0.014 5.964 2.132 1.00 98.31 74 SER A CA 1
ATOM 610 C C . SER A 1 74 ? -0.084 7.047 3.210 1.00 98.31 74 SER A C 1
ATOM 612 O O . SER A 1 74 ? -0.359 6.735 4.369 1.00 98.31 74 SER A O 1
ATOM 614 N N . VAL A 1 75 ? 0.047 8.326 2.846 1.00 98.56 75 VAL A N 1
ATOM 615 C CA . VAL A 1 75 ? -0.194 9.457 3.758 1.00 98.56 75 VAL A CA 1
ATOM 616 C C . VAL A 1 75 ? -1.653 9.485 4.211 1.00 98.56 75 VAL A C 1
ATOM 618 O O . VAL A 1 75 ? -1.926 9.664 5.399 1.00 98.56 75 VAL A O 1
ATOM 621 N N . THR A 1 76 ? -2.598 9.238 3.302 1.00 98.75 76 THR A N 1
ATOM 622 C CA . THR A 1 76 ? -4.023 9.136 3.650 1.00 98.75 76 THR A CA 1
ATOM 623 C C . THR A 1 76 ? -4.271 7.987 4.631 1.00 98.75 76 THR A C 1
ATOM 625 O O . THR A 1 76 ? -4.934 8.183 5.653 1.00 98.75 76 THR A O 1
ATOM 628 N N . LEU A 1 77 ? -3.685 6.809 4.384 1.00 98.56 77 LEU A N 1
ATOM 629 C CA . LEU A 1 77 ? -3.755 5.674 5.310 1.00 98.56 77 LEU A CA 1
ATOM 630 C C . LEU A 1 77 ? -3.140 6.008 6.678 1.00 98.56 77 LEU A C 1
ATOM 632 O O . LEU A 1 77 ? -3.719 5.652 7.703 1.00 98.56 77 LEU A O 1
ATOM 636 N N . LEU A 1 78 ? -2.021 6.741 6.726 1.00 98.50 78 LEU A N 1
ATOM 637 C CA . LEU A 1 78 ? -1.430 7.204 7.987 1.00 98.50 78 LEU A CA 1
ATOM 638 C C . LEU A 1 78 ? -2.391 8.103 8.769 1.00 98.50 78 LEU A C 1
ATOM 640 O O . LEU A 1 78 ? -2.569 7.890 9.968 1.00 98.50 78 LEU A O 1
ATOM 644 N N . PHE A 1 79 ? -3.055 9.061 8.116 1.00 98.62 79 PHE A N 1
ATOM 645 C CA . PHE A 1 79 ? -4.046 9.917 8.778 1.00 98.62 79 PHE A CA 1
ATOM 646 C C . PHE A 1 79 ? -5.253 9.128 9.294 1.00 98.62 79 PHE A C 1
ATOM 648 O O . PHE A 1 79 ? -5.732 9.393 10.402 1.00 98.62 79 PHE A O 1
ATOM 655 N N . ILE A 1 80 ? -5.711 8.121 8.545 1.00 98.62 80 ILE A N 1
ATOM 656 C CA . ILE A 1 80 ? -6.743 7.188 9.011 1.00 98.62 80 ILE A CA 1
ATOM 657 C C . ILE A 1 80 ? -6.244 6.436 10.254 1.00 98.62 80 ILE A C 1
ATOM 659 O O . ILE A 1 80 ? -6.959 6.386 11.260 1.00 98.62 80 ILE A O 1
ATOM 663 N N . LEU A 1 81 ? -5.011 5.917 10.221 1.00 98.25 81 LEU A N 1
ATOM 664 C CA . LEU A 1 81 ? -4.394 5.161 11.312 1.00 98.25 81 LEU A CA 1
ATOM 665 C C . LEU A 1 81 ? -4.246 5.973 12.599 1.00 98.25 81 LEU A C 1
ATOM 667 O O . LEU A 1 81 ? -4.626 5.481 13.662 1.00 98.25 81 LEU A O 1
ATOM 671 N N . VAL A 1 82 ? -3.705 7.192 12.532 1.00 97.75 82 VAL A N 1
ATOM 672 C CA . VAL A 1 82 ? -3.469 8.034 13.724 1.00 97.75 82 VAL A CA 1
ATOM 673 C C . VAL A 1 82 ? -4.732 8.751 14.208 1.00 97.75 82 VAL A C 1
ATOM 675 O O . VAL A 1 82 ? -4.795 9.180 15.359 1.00 97.75 82 VAL A O 1
ATOM 678 N N . GLY A 1 83 ? -5.742 8.882 13.347 1.00 97.69 83 GLY A N 1
ATOM 679 C CA . GLY A 1 83 ? -7.007 9.537 13.652 1.00 97.69 83 GLY A CA 1
ATOM 680 C C . GLY A 1 83 ? -8.129 8.539 13.958 1.00 97.69 83 GLY A C 1
ATOM 681 O O . GLY A 1 83 ? -8.195 7.997 15.064 1.00 97.69 83 GLY A O 1
ATOM 682 N N . PRO A 1 84 ? -9.080 8.341 13.028 1.00 97.81 84 PRO A N 1
ATOM 683 C CA . PRO A 1 84 ? -10.306 7.591 13.287 1.00 97.81 84 PRO A CA 1
ATOM 684 C C . PRO A 1 84 ? -10.068 6.107 13.615 1.00 97.81 84 PRO A C 1
ATOM 686 O O . PRO A 1 84 ? -10.786 5.562 14.455 1.00 97.81 84 PRO A O 1
ATOM 689 N N . PHE A 1 85 ? -9.032 5.471 13.061 1.00 98.19 85 PHE A N 1
ATOM 690 C CA . PHE A 1 85 ? -8.687 4.084 13.388 1.00 98.19 85 PHE A CA 1
ATOM 691 C C . PHE A 1 85 ? -8.205 3.955 14.838 1.00 98.19 85 PHE A C 1
ATOM 693 O O . PHE A 1 85 ? -8.692 3.104 15.577 1.00 98.19 85 PHE A O 1
ATOM 700 N N . TYR A 1 86 ? -7.304 4.835 15.293 1.00 97.06 86 TYR A N 1
ATOM 701 C CA . TYR A 1 86 ? -6.846 4.849 16.690 1.00 97.06 86 TYR A CA 1
ATOM 702 C C . TYR A 1 86 ? -7.988 5.127 17.679 1.00 97.06 86 TYR A C 1
ATOM 704 O O . TYR A 1 86 ? -7.983 4.618 18.799 1.00 97.06 86 TYR A O 1
ATOM 712 N N . ARG A 1 87 ? -9.001 5.898 17.257 1.00 95.62 87 ARG A N 1
ATOM 713 C CA . ARG A 1 87 ? -10.233 6.144 18.027 1.00 95.62 87 ARG A CA 1
ATOM 714 C C . ARG A 1 87 ? -11.224 4.973 18.016 1.00 95.62 87 ARG A C 1
ATOM 716 O O . ARG A 1 87 ? -12.245 5.064 18.692 1.00 95.62 87 ARG A O 1
ATOM 723 N N . GLY A 1 88 ? -10.950 3.897 17.280 1.00 95.38 88 GLY A N 1
ATOM 724 C CA . GLY A 1 88 ? -11.826 2.728 17.214 1.00 95.38 88 GLY A CA 1
ATOM 725 C C . GLY A 1 88 ? -13.060 2.910 16.326 1.00 95.38 88 GLY A C 1
ATOM 726 O O . GLY A 1 88 ? -14.036 2.191 16.510 1.00 95.38 88 GLY A O 1
ATOM 727 N N . GLN A 1 89 ? -13.053 3.861 15.383 1.00 96.69 89 GLN A N 1
ATOM 728 C CA . GLN A 1 89 ? -14.179 4.064 14.462 1.00 96.69 89 GLN A CA 1
ATOM 729 C C . GLN A 1 89 ? -14.247 2.923 13.445 1.00 96.69 89 GLN A C 1
ATOM 731 O O . GLN A 1 89 ? -13.268 2.646 12.745 1.00 96.69 89 GLN A 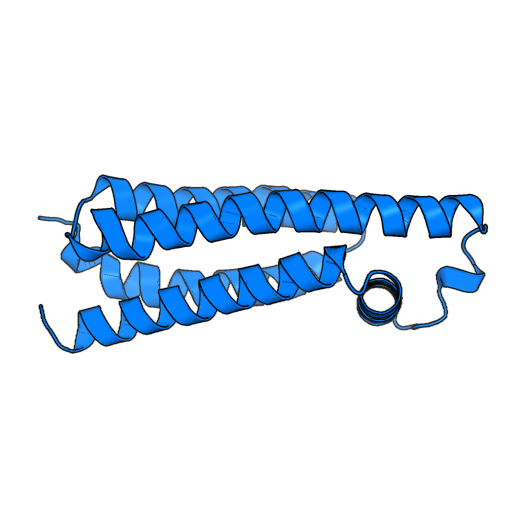O 1
ATOM 736 N N . ARG A 1 90 ? -15.397 2.253 13.360 1.00 96.88 90 ARG A N 1
ATOM 737 C CA . ARG A 1 90 ? -15.583 1.040 12.551 1.00 96.88 90 ARG A CA 1
ATOM 738 C C . ARG A 1 90 ? -15.327 1.287 11.063 1.00 96.88 90 ARG A C 1
ATOM 740 O O . ARG A 1 90 ? -14.707 0.469 10.385 1.00 96.88 90 ARG A O 1
ATOM 747 N N . GLU A 1 91 ? -15.734 2.448 10.577 1.00 97.62 91 GLU A N 1
ATOM 748 C CA . GLU A 1 91 ? -15.561 2.915 9.204 1.00 97.62 91 GLU A CA 1
ATOM 749 C C . GLU A 1 91 ? -14.081 3.040 8.837 1.00 97.62 91 GLU A C 1
ATOM 751 O O . GLU A 1 91 ? -13.705 2.746 7.707 1.00 97.62 91 GLU A O 1
ATOM 756 N N . ALA A 1 92 ? -13.216 3.403 9.791 1.00 98.00 92 ALA A N 1
ATOM 757 C CA . ALA A 1 92 ? -11.779 3.499 9.554 1.00 98.00 92 ALA A CA 1
ATOM 758 C C . ALA A 1 92 ? -11.133 2.127 9.348 1.00 98.00 92 ALA A C 1
ATOM 760 O O . ALA A 1 92 ? -10.232 1.992 8.520 1.00 98.00 92 ALA A O 1
ATOM 761 N N . TRP A 1 93 ? -11.602 1.099 10.062 1.00 98.31 93 TRP A N 1
ATOM 762 C CA . TRP A 1 93 ? -11.131 -0.267 9.840 1.00 98.31 93 TRP A CA 1
ATOM 763 C C . TRP A 1 93 ? -11.516 -0.763 8.444 1.00 98.31 93 TRP A C 1
ATOM 765 O O . TRP A 1 93 ? -10.677 -1.337 7.744 1.00 98.31 93 TRP A O 1
ATOM 775 N N . TYR A 1 94 ? -12.750 -0.488 8.005 1.00 98.25 94 TYR A N 1
ATOM 776 C CA . TYR A 1 94 ? -13.180 -0.813 6.645 1.00 98.25 94 TYR A CA 1
ATOM 777 C C . TYR A 1 94 ? -12.422 -0.006 5.594 1.00 98.25 94 TYR A C 1
ATOM 779 O O . TYR A 1 94 ? -11.974 -0.594 4.618 1.00 98.25 94 TYR A O 1
ATOM 787 N N . ALA A 1 95 ? -12.213 1.295 5.802 1.00 98.25 95 ALA A N 1
ATOM 788 C CA . ALA A 1 95 ? -11.452 2.132 4.879 1.00 98.25 95 ALA A CA 1
ATOM 789 C C . ALA A 1 95 ? -10.028 1.591 4.674 1.00 98.25 95 ALA A C 1
ATOM 791 O O . ALA A 1 95 ? -9.609 1.411 3.534 1.00 98.25 95 ALA A O 1
ATOM 792 N N . MET A 1 96 ? -9.322 1.245 5.758 1.00 98.25 96 MET A N 1
ATOM 793 C CA . MET A 1 96 ? -7.998 0.613 5.677 1.00 98.25 96 MET A CA 1
ATOM 794 C C . MET A 1 96 ? -8.055 -0.729 4.940 1.00 98.25 96 MET A C 1
ATOM 796 O O . MET A 1 96 ? -7.310 -0.953 3.987 1.00 98.25 96 MET A O 1
ATOM 800 N N . THR A 1 97 ? -8.949 -1.621 5.370 1.00 98.38 97 THR A N 1
ATOM 801 C CA . THR A 1 97 ? -9.004 -3.003 4.874 1.00 98.38 97 THR A CA 1
ATOM 802 C C . THR A 1 97 ? -9.418 -3.063 3.409 1.00 98.38 97 THR A C 1
ATOM 804 O O . THR A 1 97 ? -8.741 -3.694 2.603 1.00 98.38 97 THR A O 1
ATOM 807 N N . VAL A 1 98 ? -10.502 -2.379 3.043 1.00 98.50 98 VAL A N 1
ATOM 808 C CA . VAL A 1 98 ? -11.008 -2.351 1.668 1.00 98.50 98 VAL A CA 1
ATOM 809 C C . VAL A 1 98 ? -10.006 -1.663 0.749 1.00 98.50 98 VAL A C 1
ATOM 811 O O . VAL A 1 98 ? -9.759 -2.173 -0.337 1.00 98.50 98 VAL A O 1
ATOM 814 N N . SER A 1 99 ? -9.377 -0.563 1.177 1.00 98.38 99 SER A N 1
ATOM 815 C CA . SER A 1 99 ? -8.380 0.125 0.350 1.00 98.38 99 SER A CA 1
ATOM 816 C C . SER A 1 99 ? -7.188 -0.776 0.011 1.00 98.38 99 SER A C 1
ATOM 818 O O . SER A 1 99 ? -6.833 -0.890 -1.162 1.00 98.38 99 SER A O 1
ATOM 820 N N . VAL A 1 100 ? -6.621 -1.474 1.004 1.00 98.44 100 VAL A N 1
ATOM 821 C CA . VAL A 1 100 ? -5.501 -2.408 0.790 1.00 98.44 100 VAL A CA 1
ATOM 822 C C . VAL A 1 100 ? -5.921 -3.602 -0.072 1.00 98.44 100 VAL A C 1
ATOM 824 O O . VAL A 1 100 ? -5.184 -3.983 -0.980 1.00 98.44 100 VAL A O 1
ATOM 827 N N . LEU A 1 101 ? -7.102 -4.181 0.173 1.00 98.56 101 LEU A N 1
ATOM 828 C CA . LEU A 1 101 ? -7.590 -5.326 -0.602 1.00 98.56 101 LEU A CA 1
ATOM 829 C C . LEU A 1 101 ? -7.860 -4.964 -2.063 1.00 98.56 101 LEU A C 1
ATOM 831 O O . LEU A 1 101 ? -7.448 -5.704 -2.952 1.00 98.56 101 LEU A O 1
ATOM 835 N N . VAL A 1 102 ? -8.518 -3.832 -2.318 1.00 98.56 102 VAL A N 1
ATOM 836 C CA . VAL A 1 102 ? -8.815 -3.376 -3.682 1.00 98.56 102 VAL A CA 1
ATOM 837 C C . VAL A 1 102 ? -7.524 -3.0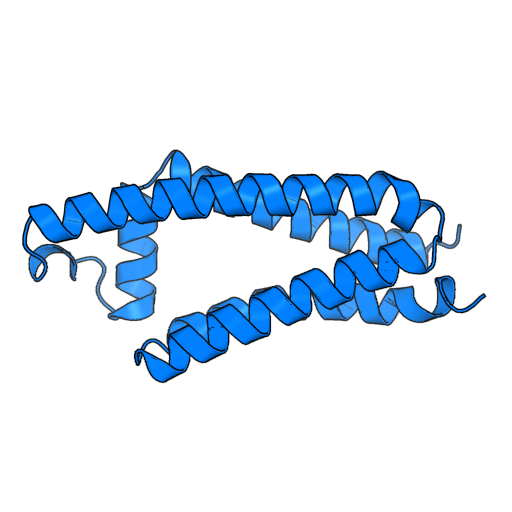89 -4.444 1.00 98.56 102 VAL A C 1
ATOM 839 O O . VAL A 1 102 ? -7.386 -3.557 -5.572 1.00 98.56 102 VAL A O 1
ATOM 842 N N . TRP A 1 103 ? -6.561 -2.394 -3.827 1.00 98.19 103 TRP A N 1
ATOM 843 C CA . TRP A 1 103 ? -5.243 -2.181 -4.433 1.00 98.19 103 TRP A CA 1
ATOM 844 C C . TRP A 1 103 ? -4.574 -3.512 -4.797 1.00 98.19 103 TRP A C 1
ATOM 846 O O . TRP A 1 103 ? -4.222 -3.721 -5.957 1.00 98.19 103 TRP A O 1
ATOM 856 N N . PHE A 1 104 ? -4.473 -4.439 -3.838 1.00 98.44 104 PHE A N 1
ATOM 857 C CA . PHE A 1 104 ? -3.830 -5.735 -4.055 1.00 98.44 104 PHE A CA 1
ATOM 858 C C . PHE A 1 104 ? -4.501 -6.532 -5.178 1.00 98.44 104 PHE A C 1
ATOM 860 O O . PHE A 1 104 ? -3.807 -7.089 -6.031 1.00 98.44 104 PHE A O 1
ATOM 867 N N . MET A 1 105 ? -5.837 -6.587 -5.189 1.00 98.38 105 MET A N 1
ATOM 868 C CA . MET A 1 105 ? -6.600 -7.323 -6.196 1.00 98.38 105 MET A CA 1
ATOM 869 C C . MET A 1 105 ? -6.376 -6.757 -7.596 1.00 98.38 105 MET A C 1
ATOM 871 O O . MET A 1 105 ? -6.100 -7.526 -8.516 1.00 98.38 105 MET A O 1
ATOM 875 N N . LEU A 1 106 ? -6.479 -5.436 -7.762 1.00 98.06 106 LEU A N 1
ATOM 876 C CA . LEU A 1 106 ? -6.324 -4.790 -9.065 1.00 98.06 106 LEU A CA 1
ATOM 877 C C . LEU A 1 106 ? -4.888 -4.920 -9.586 1.00 98.06 106 LEU A C 1
ATOM 879 O O . LEU A 1 106 ? -4.689 -5.373 -10.713 1.00 98.06 106 LEU A O 1
ATOM 883 N N . ASP A 1 107 ? -3.898 -4.591 -8.756 1.00 97.25 107 ASP A N 1
ATOM 884 C CA . ASP A 1 107 ? -2.487 -4.596 -9.155 1.00 97.25 107 ASP A CA 1
ATOM 885 C C . ASP A 1 107 ? -1.979 -6.015 -9.451 1.00 97.25 107 ASP A C 1
ATOM 887 O O . ASP A 1 107 ? -1.345 -6.269 -10.479 1.00 97.25 107 ASP A O 1
ATOM 891 N N . SER A 1 108 ? -2.335 -6.985 -8.604 1.00 98.06 108 SER A N 1
ATOM 892 C CA . SER A 1 108 ? -1.892 -8.372 -8.778 1.00 98.06 108 SER A CA 1
ATOM 893 C C . SER A 1 108 ? -2.591 -9.057 -9.954 1.00 98.06 108 SER A C 1
ATOM 895 O O . SER A 1 108 ? -1.948 -9.818 -10.678 1.00 98.06 108 SER A O 1
ATOM 897 N N . SER A 1 109 ? -3.876 -8.765 -10.197 1.00 98.00 109 SER A N 1
ATOM 898 C CA . SER A 1 109 ? -4.58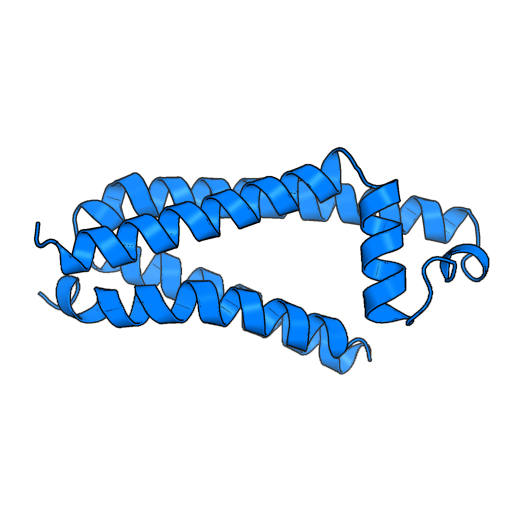9 -9.299 -11.369 1.00 98.00 109 SER A CA 1
ATOM 899 C C . SER A 1 109 ? -3.993 -8.769 -12.671 1.00 98.00 109 SER A C 1
ATOM 901 O O . SER A 1 109 ? -3.797 -9.541 -13.610 1.00 98.00 109 SER A O 1
ATOM 903 N N . LEU A 1 110 ? -3.656 -7.474 -12.714 1.00 97.31 110 LEU A N 1
ATOM 904 C CA . LEU A 1 110 ? -2.959 -6.868 -13.848 1.00 97.31 110 LEU A CA 1
ATOM 905 C C . LEU A 1 110 ? -1.562 -7.473 -14.037 1.00 97.31 110 LEU A C 1
ATOM 907 O O . LEU A 1 110 ? -1.174 -7.800 -15.154 1.00 97.31 110 LEU A O 1
ATOM 911 N N . SER A 1 111 ? -0.822 -7.665 -12.945 1.00 96.44 111 SER A N 1
ATOM 912 C CA . SER A 1 111 ? 0.521 -8.250 -12.979 1.00 96.44 111 SER A CA 1
ATOM 913 C C . SER A 1 111 ? 0.516 -9.651 -13.585 1.00 96.44 111 SER A C 1
ATOM 915 O O . SER A 1 111 ? 1.334 -9.959 -14.448 1.00 96.44 111 SER A O 1
ATOM 917 N N . ILE A 1 112 ? -0.430 -10.497 -13.173 1.00 97.56 112 ILE A N 1
ATOM 918 C CA . ILE A 1 112 ? -0.555 -11.864 -13.689 1.00 97.56 112 ILE A CA 1
ATOM 919 C C . ILE A 1 112 ? -0.983 -11.853 -15.160 1.00 97.56 112 ILE A C 1
ATOM 921 O O . ILE A 1 112 ? -0.375 -12.557 -15.966 1.00 97.56 112 ILE A O 1
ATOM 925 N N . SER A 1 113 ? -1.986 -11.051 -15.531 1.00 97.69 113 SER A N 1
ATOM 926 C CA . SER A 1 113 ? -2.478 -11.006 -16.916 1.00 97.69 113 SER A CA 1
ATOM 927 C C . SER A 1 113 ? -1.445 -10.445 -17.897 1.00 97.69 113 SER A C 1
ATOM 929 O O . SER A 1 113 ? -1.405 -10.874 -19.048 1.00 97.69 113 SER A O 1
ATOM 931 N N . ALA A 1 114 ? -0.570 -9.549 -17.434 1.00 95.19 114 ALA A N 1
ATOM 932 C CA . ALA A 1 114 ? 0.547 -9.007 -18.202 1.00 95.19 114 ALA A CA 1
ATOM 933 C C . ALA A 1 114 ? 1.799 -9.912 -18.218 1.00 95.19 114 ALA A C 1
ATOM 935 O O . ALA A 1 114 ? 2.783 -9.567 -18.869 1.00 95.19 114 ALA A O 1
ATOM 936 N N . GLY A 1 115 ? 1.789 -11.056 -17.519 1.00 94.88 115 GLY A N 1
ATOM 937 C CA . GLY A 1 115 ? 2.907 -12.011 -17.478 1.00 94.88 115 GLY A CA 1
ATOM 938 C C . GLY A 1 115 ? 3.985 -11.728 -16.420 1.00 94.88 115 GLY A C 1
ATOM 939 O 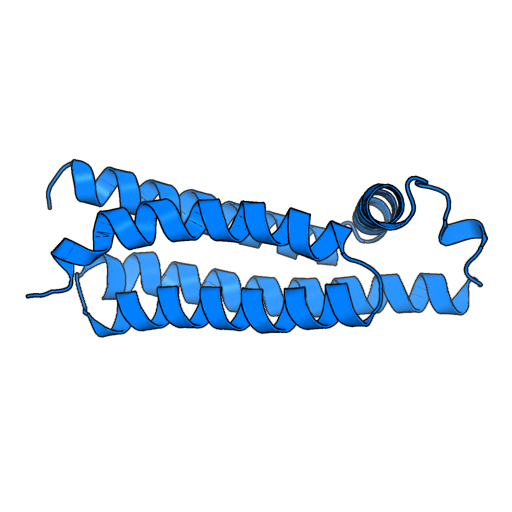O . GLY A 1 115 ? 4.984 -12.441 -16.363 1.00 94.88 115 GLY A O 1
ATOM 940 N N . PHE A 1 116 ? 3.777 -10.744 -15.544 1.00 94.88 116 PHE A N 1
ATOM 941 C CA . PHE A 1 116 ? 4.700 -10.310 -14.488 1.00 94.88 116 PHE A CA 1
ATOM 942 C C . PHE A 1 116 ? 4.272 -10.813 -13.098 1.00 94.88 116 PHE A C 1
ATOM 944 O O . PHE A 1 116 ? 4.122 -10.045 -12.145 1.00 94.88 116 PHE A O 1
ATOM 951 N N . TRP A 1 117 ? 4.060 -12.124 -12.958 1.00 95.12 117 TRP A N 1
ATOM 952 C CA . TRP A 1 117 ? 3.567 -12.747 -11.718 1.00 95.12 117 TRP A CA 1
ATOM 953 C C . TRP A 1 117 ? 4.477 -12.514 -10.497 1.00 95.12 117 TRP A C 1
ATOM 955 O O . TRP A 1 117 ? 3.997 -12.529 -9.363 1.00 95.12 117 TRP A O 1
ATOM 965 N N . GLN A 1 118 ? 5.770 -12.251 -10.710 1.00 96.06 118 GLN A N 1
ATOM 966 C CA . GLN A 1 118 ? 6.729 -11.911 -9.656 1.00 96.06 118 GLN A CA 1
ATOM 967 C C . GLN A 1 118 ? 6.273 -10.677 -8.865 1.00 96.06 118 GLN A C 1
ATOM 969 O O . GLN A 1 118 ? 6.441 -10.633 -7.646 1.00 96.06 118 GLN A O 1
ATOM 974 N N . ASN A 1 119 ? 5.629 -9.711 -9.533 1.00 96.38 119 ASN A N 1
ATOM 975 C CA . ASN A 1 119 ? 5.065 -8.540 -8.867 1.00 96.38 119 ASN A CA 1
ATOM 976 C C . ASN A 1 119 ? 3.887 -8.914 -7.951 1.00 96.38 119 ASN A C 1
ATOM 978 O O . ASN A 1 119 ? 3.801 -8.432 -6.827 1.00 96.38 119 ASN A O 1
ATOM 982 N N . ALA A 1 120 ? 3.029 -9.853 -8.364 1.00 97.06 120 ALA A N 1
ATOM 983 C CA . ALA A 1 120 ? 1.941 -10.345 -7.513 1.00 97.06 120 ALA A CA 1
ATOM 984 C C . ALA A 1 120 ? 2.469 -11.059 -6.250 1.00 97.06 120 ALA A C 1
ATOM 986 O O . ALA A 1 120 ? 1.912 -10.904 -5.158 1.00 97.06 120 ALA A O 1
ATOM 987 N N . VAL A 1 121 ? 3.578 -11.798 -6.364 1.00 97.06 121 VAL A N 1
ATOM 988 C CA . VAL A 1 121 ? 4.253 -12.402 -5.200 1.00 97.06 121 VAL A CA 1
ATOM 989 C C . VAL A 1 121 ? 4.821 -11.327 -4.278 1.00 97.06 121 VAL A C 1
ATOM 991 O O . VAL A 1 121 ? 4.594 -11.383 -3.069 1.00 97.06 121 VAL A O 1
ATOM 994 N N . PHE A 1 122 ? 5.497 -10.322 -4.835 1.00 95.81 122 PHE A N 1
ATOM 995 C CA . PHE A 1 122 ? 6.008 -9.186 -4.068 1.00 95.81 122 PHE A CA 1
ATOM 996 C C . PHE A 1 122 ? 4.883 -8.460 -3.315 1.00 95.81 122 PHE A C 1
ATOM 998 O O . PHE A 1 122 ? 4.968 -8.274 -2.100 1.00 95.81 122 PHE A O 1
ATOM 1005 N N . ASN A 1 123 ? 3.771 -8.163 -3.985 1.00 97.31 123 ASN A N 1
ATOM 1006 C CA . ASN A 1 123 ? 2.598 -7.539 -3.371 1.00 97.31 123 ASN A CA 1
ATOM 1007 C C . ASN A 1 123 ? 1.953 -8.393 -2.278 1.00 97.31 123 ASN A C 1
ATOM 1009 O O . ASN A 1 123 ? 1.405 -7.854 -1.316 1.00 97.31 123 ASN A O 1
ATOM 1013 N N . THR A 1 124 ? 2.026 -9.722 -2.385 1.00 97.94 124 THR A N 1
ATOM 1014 C CA . THR A 1 124 ? 1.489 -10.628 -1.358 1.00 97.94 124 THR A CA 1
ATOM 1015 C C . THR A 1 124 ? 2.211 -10.433 -0.022 1.00 97.94 124 THR A C 1
ATOM 1017 O O . THR A 1 124 ? 1.580 -10.496 1.033 1.00 97.94 124 THR A O 1
ATOM 1020 N N . ILE A 1 125 ? 3.507 -10.105 -0.043 1.00 96.75 125 ILE A N 1
ATOM 1021 C CA . ILE A 1 125 ? 4.273 -9.779 1.169 1.00 96.75 125 ILE A CA 1
ATOM 1022 C C . ILE A 1 125 ? 3.712 -8.510 1.831 1.00 96.75 125 ILE A C 1
ATOM 1024 O O . ILE A 1 125 ? 3.463 -8.505 3.039 1.00 96.75 125 ILE A O 1
ATOM 1028 N N . PHE A 1 126 ? 3.435 -7.458 1.050 1.00 95.69 126 PHE A N 1
ATOM 1029 C CA . PHE A 1 126 ? 2.789 -6.241 1.562 1.00 95.69 126 PHE A CA 1
ATOM 1030 C C . PHE A 1 126 ? 1.405 -6.537 2.129 1.00 95.69 126 PHE A C 1
ATOM 1032 O O . PHE A 1 126 ? 1.089 -6.096 3.236 1.00 95.69 126 PHE A O 1
ATOM 1039 N N . LEU A 1 127 ? 0.597 -7.319 1.408 1.00 98.25 127 LEU A N 1
ATOM 1040 C CA . LEU A 1 127 ? -0.729 -7.708 1.871 1.00 98.25 127 LEU A CA 1
ATOM 1041 C C . LEU A 1 127 ? -0.650 -8.406 3.230 1.00 98.25 127 LEU A C 1
ATOM 1043 O O . LEU A 1 127 ? -1.407 -8.049 4.124 1.00 98.25 127 LEU A O 1
ATOM 1047 N N . ILE A 1 128 ? 0.275 -9.351 3.415 1.00 98.44 128 ILE A N 1
ATOM 1048 C CA . ILE A 1 128 ? 0.463 -10.057 4.690 1.00 98.44 128 ILE A CA 1
ATOM 1049 C C . ILE A 1 128 ? 0.813 -9.071 5.814 1.00 98.44 128 ILE A C 1
ATOM 1051 O O . ILE A 1 128 ? 0.223 -9.143 6.897 1.00 98.44 128 ILE A O 1
ATOM 1055 N N . PHE A 1 129 ? 1.712 -8.115 5.556 1.00 98.19 129 PHE A N 1
ATOM 1056 C CA . PHE A 1 129 ? 2.097 -7.106 6.545 1.00 98.19 129 PHE A CA 1
ATOM 1057 C C . PHE A 1 129 ? 0.945 -6.201 6.991 1.00 98.19 129 PHE A C 1
ATOM 1059 O O . PHE A 1 129 ? 0.947 -5.771 8.146 1.00 98.19 129 PHE A O 1
ATOM 1066 N N . PHE A 1 130 ? -0.045 -5.946 6.136 1.00 98.44 130 PHE A N 1
ATOM 1067 C CA . PHE A 1 130 ? -1.272 -5.242 6.522 1.00 98.44 130 PHE A CA 1
ATOM 1068 C C . PHE A 1 130 ? -2.331 -6.175 7.123 1.00 98.44 130 PHE A C 1
ATOM 1070 O O . PHE A 1 130 ? -2.956 -5.840 8.129 1.00 98.44 130 PHE A O 1
ATOM 1077 N N . ALA A 1 131 ? -2.543 -7.349 6.532 1.00 98.25 131 ALA A N 1
ATOM 1078 C CA . ALA A 1 131 ? -3.630 -8.255 6.883 1.00 98.25 131 ALA A CA 1
ATOM 1079 C C . ALA A 1 131 ? -3.493 -8.796 8.310 1.00 98.25 131 ALA A C 1
ATOM 1081 O O . ALA A 1 131 ? -4.482 -8.814 9.041 1.00 98.25 131 ALA A O 1
ATOM 1082 N N . ILE A 1 132 ? -2.282 -9.174 8.738 1.00 98.38 132 ILE A N 1
ATOM 1083 C CA . ILE A 1 132 ? -2.035 -9.697 10.093 1.00 98.38 132 ILE A CA 1
ATOM 1084 C C . ILE A 1 132 ? -2.537 -8.721 11.176 1.00 98.38 132 ILE A C 1
ATOM 1086 O O . ILE A 1 132 ? -3.404 -9.106 11.969 1.00 98.38 132 ILE A O 1
ATOM 1090 N N . PRO A 1 133 ? -2.068 -7.458 11.237 1.00 97.88 133 PRO A N 1
ATOM 1091 C CA . PRO A 1 133 ? -2.545 -6.526 12.253 1.00 97.88 133 PRO A CA 1
ATOM 1092 C C . PRO A 1 133 ? -3.989 -6.049 12.019 1.00 97.88 133 PRO A C 1
ATOM 1094 O O . PRO A 1 133 ? -4.683 -5.756 12.995 1.00 97.88 133 PRO A O 1
ATOM 1097 N N . LEU A 1 134 ? -4.495 -6.000 10.778 1.00 98.12 134 LEU A N 1
ATOM 1098 C CA . LEU A 1 134 ? -5.911 -5.685 10.521 1.00 98.12 134 LEU A CA 1
ATOM 1099 C C . LEU A 1 134 ? -6.842 -6.759 11.099 1.00 98.12 134 LEU A C 1
ATOM 1101 O O . LEU A 1 134 ? -7.801 -6.429 11.800 1.00 98.12 134 LEU A O 1
ATOM 1105 N N . VAL A 1 135 ? -6.523 -8.038 10.899 1.00 97.94 135 VAL A N 1
ATOM 1106 C CA . VAL A 1 135 ? -7.247 -9.157 11.521 1.00 97.94 135 VAL A CA 1
ATOM 1107 C C . VAL A 1 135 ? -7.084 -9.116 13.043 1.00 97.94 135 VAL A C 1
ATOM 1109 O O . VAL A 1 135 ? -8.071 -9.213 13.774 1.00 97.94 135 VAL A O 1
ATOM 1112 N N . GLY A 1 136 ? -5.865 -8.874 13.539 1.00 97.00 136 GLY A N 1
ATOM 1113 C CA . GLY A 1 136 ? -5.580 -8.742 14.973 1.00 97.00 136 GLY A CA 1
ATOM 1114 C C . GLY A 1 136 ? -6.333 -7.594 15.658 1.00 97.00 136 GLY A C 1
ATOM 1115 O O . GLY A 1 136 ? -6.589 -7.649 16.870 1.00 97.00 136 GLY A O 1
ATOM 1116 N N . THR A 1 137 ? -6.730 -6.572 14.893 1.00 96.81 137 THR A N 1
ATOM 1117 C CA . THR A 1 137 ? -7.493 -5.424 15.390 1.00 96.81 137 THR A CA 1
ATOM 1118 C C . THR A 1 137 ? -9.002 -5.521 15.178 1.00 96.81 137 THR A C 1
ATOM 1120 O O . THR A 1 137 ? -9.737 -4.816 15.867 1.00 96.81 137 THR A O 1
ATOM 1123 N N . TYR A 1 138 ? -9.490 -6.418 14.318 1.00 96.12 138 TYR A N 1
ATOM 1124 C CA . TYR A 1 138 ? -10.900 -6.507 13.916 1.00 96.12 138 TYR A CA 1
ATOM 1125 C C . TYR A 1 138 ? -11.889 -6.469 15.092 1.00 96.12 138 TYR A C 1
ATOM 1127 O O . TYR A 1 138 ? -12.826 -5.671 15.103 1.00 96.12 138 TYR A O 1
ATOM 1135 N N . ARG A 1 139 ? -11.634 -7.260 16.144 1.00 93.94 139 ARG A N 1
ATOM 1136 C CA . ARG A 1 139 ? -12.499 -7.347 17.337 1.00 93.94 139 ARG A CA 1
ATOM 1137 C C . ARG A 1 139 ? -12.678 -6.031 18.102 1.00 93.94 139 ARG A C 1
ATOM 1139 O O . ARG A 1 139 ? -13.642 -5.896 18.845 1.00 93.94 139 ARG A O 1
ATOM 1146 N N . TYR A 1 140 ? -11.762 -5.073 17.960 1.00 93.69 140 TYR A N 1
ATOM 1147 C CA . TYR A 1 140 ? -11.869 -3.775 18.637 1.00 93.69 140 TYR A CA 1
ATOM 1148 C C . TYR A 1 140 ? -12.826 -2.811 17.927 1.00 93.69 140 TYR A C 1
ATOM 1150 O O . TYR A 1 140 ? -13.201 -1.808 18.525 1.00 93.69 140 TYR A O 1
ATOM 1158 N N . PHE A 1 141 ? -13.240 -3.143 16.700 1.00 94.25 141 PHE A N 1
ATOM 1159 C CA . PHE A 1 141 ? -14.124 -2.344 15.848 1.00 94.25 141 PHE A CA 1
ATOM 1160 C C . PHE A 1 141 ? -15.518 -2.973 15.655 1.00 94.25 141 PHE A C 1
ATOM 1162 O O . PHE A 1 141 ? -16.324 -2.441 14.900 1.00 94.25 141 PHE A O 1
ATOM 1169 N N . GLN A 1 142 ? -15.806 -4.107 16.311 1.00 85.25 142 GLN A N 1
ATOM 1170 C CA . GLN A 1 142 ? -17.111 -4.796 16.271 1.00 85.25 142 GLN A CA 1
ATOM 1171 C C . GLN A 1 142 ? -18.048 -4.402 17.428 1.00 85.25 142 GLN A C 1
ATOM 1173 O O . GLN A 1 142 ? -18.957 -5.155 17.766 1.00 85.25 142 GLN A O 1
ATOM 1178 N N . LYS A 1 143 ? -17.797 -3.259 18.070 1.00 64.75 143 LYS A N 1
ATOM 1179 C CA . LYS A 1 143 ? -18.710 -2.677 19.062 1.00 64.75 143 LYS A CA 1
ATOM 1180 C C . LYS A 1 143 ? -19.715 -1.776 18.367 1.00 64.75 143 LYS A C 1
ATOM 1182 O O . LYS A 1 143 ? -20.864 -1.750 18.847 1.00 64.75 143 LYS A O 1
#

Foldseek 3Di:
DDPLLVVLLVLQLVLLVVQLVVLVCLQPVLLVVQLVVCCQQVVGSVVCVVPDPVVSVVVSVVSNVSSVVSNVVSVVLNCLSVPCVVVLALVSLCVLLVVLVVVLVVVCVVCVVVVRNSVNVVSVVSVCSNVVSSVSCNVSNPD

pLDDT: mean 94.49, std 6.31, range [64.75, 98.75]

Sequence (143 aa):
MNLWFRLWWYWLVIVTCGVTIFSISLLILPDFMQLFFNAMLFSSSQAHTTFGEIAYSYIKFLYGILGAVMVGWSVTLLFILVGPFYRGQREAWYAMTVSVLVWFMLDSSLSISAGFWQNAVFNTIFLIFFAIPLVGTYRYFQK

Secondary structure (DSSP, 8-state):
--HHHHHHHHHHHHHHHHHHHHHHHHHH-HHHHHHHHHHHHHS-TTGGGGS-HHHHHHHHHHHHHHHHHHHHHHHHHHHHIIIIITTT-HHHHHHHHHHHHHHHHHHHHHHHHTT-HHHHHHHHHHHHHHHHHHHHHHTTS--